Protein AF-A0A7S2P7F5-F1 (afdb_monomer)

InterPro domains:
  IPR045179 YgfZ/GcvT [PTHR22602] (7-136)

Mean predicted aligned error: 14.52 Å

pLDDT: mean 73.16, std 15.29, range [33.78, 91.56]

Solvent-accessible surface area (backbone atoms only — not comparable to full-atom values): 9384 Å² total; per-residue (Å²): 140,82,82,82,77,78,76,78,75,79,84,70,85,79,82,52,55,68,30,64,74,39,52,92,77,57,72,83,82,59,74,97,56,93,63,50,67,60,55,51,54,46,74,67,33,89,87,50,67,96,54,63,62,44,81,45,78,45,55,49,82,82,65,67,74,69,80,58,68,68,59,74,55,60,73,53,78,79,61,96,46,76,74,55,51,58,52,53,49,51,60,74,71,45,79,77,78,81,80,82,81,70,84,83,48,58,71,42,75,38,65,48,81,55,97,86,52,74,44,81,75,48,43,25,70,38,62,46,70,63,88,84,74,90,58,74,39,44,37,30,37,50

Sequence (142 aa):
KGGTGSTEEVYYPKANPLELHLQDLVDTEKGCYQGQEGVASLLKNKRGFPRQLYQVVFYDAENEFDDDFGGAFSLINTVNDEALRSFQQMQKEADPLANDTRQPRAGDKLYALGSSEKIQVGTITSVAEPNGTGERTTVALA

Structure (mmCIF, N/CA/C/O backbone):
data_AF-A0A7S2P7F5-F1
#
_entry.id   AF-A0A7S2P7F5-F1
#
loop_
_atom_site.group_PDB
_atom_site.id
_atom_site.type_symbol
_atom_site.label_atom_id
_atom_site.label_alt_id
_atom_site.label_comp_id
_atom_site.label_asym_id
_atom_site.label_entity_id
_atom_site.label_seq_id
_atom_site.pdbx_PDB_ins_code
_atom_site.Cartn_x
_atom_site.Cartn_y
_atom_site.Cartn_z
_atom_site.occupancy
_atom_site.B_iso_or_equiv
_atom_site.auth_seq_id
_atom_site.auth_comp_id
_atom_site.auth_asym_id
_atom_site.auth_atom_id
_atom_site.pdbx_PDB_model_num
ATOM 1 N N . LYS A 1 1 ? 36.453 13.646 20.596 1.00 36.38 1 LYS A N 1
ATOM 2 C CA . LYS A 1 1 ? 35.663 14.281 19.513 1.00 36.38 1 LYS A CA 1
ATOM 3 C C . LYS A 1 1 ? 34.787 13.198 18.892 1.00 36.38 1 LYS A C 1
ATOM 5 O O . LYS A 1 1 ? 35.231 12.538 17.968 1.00 36.38 1 LYS A O 1
ATOM 10 N N . GLY A 1 2 ? 33.629 12.921 19.494 1.00 33.78 2 GLY A N 1
ATOM 11 C CA . GLY A 1 2 ? 32.658 11.958 18.968 1.00 33.78 2 GLY A CA 1
ATOM 12 C C . GLY A 1 2 ? 31.582 12.731 18.223 1.00 33.78 2 GLY A C 1
ATOM 13 O O . GLY A 1 2 ? 30.924 13.570 18.830 1.00 33.78 2 GLY A O 1
ATOM 14 N N . GLY A 1 3 ? 31.479 12.521 16.912 1.00 33.78 3 GLY A N 1
ATOM 15 C CA . GLY A 1 3 ? 30.407 13.082 16.100 1.00 33.78 3 GLY A CA 1
ATOM 16 C C . GLY A 1 3 ? 29.134 12.285 16.343 1.00 33.78 3 GLY A C 1
ATOM 17 O O . GLY A 1 3 ? 29.085 11.093 16.056 1.00 33.78 3 GLY A O 1
ATOM 18 N N . THR A 1 4 ? 28.119 12.934 16.899 1.00 42.72 4 THR A N 1
ATOM 19 C CA . THR A 1 4 ? 26.753 12.421 16.953 1.00 42.72 4 THR A CA 1
ATOM 20 C C . THR A 1 4 ? 26.165 12.517 15.550 1.00 42.72 4 THR A C 1
ATOM 22 O O . THR A 1 4 ? 25.717 13.585 15.138 1.00 42.72 4 THR A O 1
ATOM 25 N N . GLY A 1 5 ? 26.216 11.421 14.793 1.00 41.31 5 GLY A N 1
ATOM 26 C CA . GLY A 1 5 ? 25.401 11.273 13.593 1.00 41.31 5 GLY A CA 1
ATOM 27 C C . GLY A 1 5 ? 23.940 11.185 1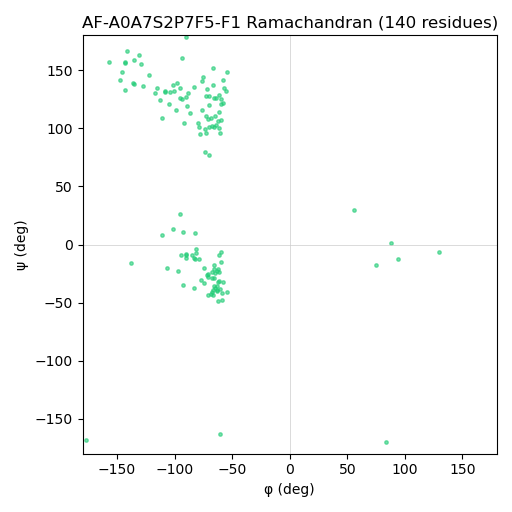4.016 1.00 41.31 5 GLY A C 1
ATOM 28 O O . GLY A 1 5 ? 23.510 10.149 14.517 1.00 41.31 5 GLY A O 1
ATOM 29 N N . SER A 1 6 ? 23.194 12.278 13.876 1.00 47.59 6 SER A N 1
ATOM 30 C CA . SER A 1 6 ? 21.739 12.266 13.989 1.00 47.59 6 SER A CA 1
ATOM 31 C C . SER A 1 6 ? 21.190 11.450 12.823 1.00 47.59 6 SER A C 1
ATOM 33 O O . SER A 1 6 ? 21.149 11.926 11.689 1.00 47.59 6 SER A O 1
ATOM 35 N N . THR A 1 7 ? 20.819 10.201 13.081 1.00 55.81 7 THR A N 1
ATOM 36 C CA . THR A 1 7 ? 19.930 9.454 12.194 1.00 55.81 7 THR A CA 1
ATOM 37 C C . THR A 1 7 ? 18.602 10.197 12.227 1.00 55.81 7 THR A C 1
ATOM 39 O O . THR A 1 7 ? 17.892 10.155 13.227 1.00 55.81 7 THR A O 1
ATOM 42 N N . GLU A 1 8 ? 18.302 10.968 11.181 1.00 52.12 8 GLU A N 1
ATOM 43 C CA . GLU A 1 8 ? 16.947 11.474 10.987 1.00 52.12 8 GLU A CA 1
ATOM 44 C C . GLU A 1 8 ? 16.044 10.251 10.815 1.00 52.12 8 GLU A C 1
ATOM 46 O O . GLU A 1 8 ? 16.035 9.610 9.762 1.00 52.12 8 GLU A O 1
ATOM 51 N N . GLU A 1 9 ? 15.339 9.859 11.879 1.00 55.47 9 GLU A N 1
ATOM 52 C CA . GLU A 1 9 ? 14.278 8.869 11.766 1.00 55.47 9 GLU A CA 1
ATOM 53 C C . GLU A 1 9 ? 13.215 9.452 10.838 1.00 55.47 9 GLU A C 1
ATOM 55 O O . GLU A 1 9 ? 12.475 10.371 11.195 1.00 55.47 9 GLU A O 1
ATOM 60 N N . VAL A 1 10 ? 13.165 8.932 9.613 1.00 55.62 10 VAL A N 1
ATOM 61 C CA . VAL A 1 10 ? 12.120 9.264 8.651 1.00 55.62 10 VAL A CA 1
ATOM 62 C C . VAL A 1 10 ? 10.785 8.868 9.283 1.00 55.62 10 VAL A C 1
ATOM 64 O O . VAL A 1 10 ? 10.478 7.687 9.437 1.00 55.62 10 VAL A O 1
ATOM 67 N N . TYR A 1 11 ? 10.005 9.864 9.703 1.00 46.81 11 TYR A N 1
ATOM 68 C CA . TYR A 1 11 ? 8.699 9.649 10.311 1.00 46.81 11 TYR A CA 1
ATOM 69 C C . TYR A 1 11 ? 7.730 9.109 9.258 1.00 46.81 11 TYR A C 1
ATOM 71 O O . TYR A 1 11 ? 7.285 9.835 8.367 1.00 46.81 11 TYR A O 1
ATOM 79 N N . TYR A 1 12 ? 7.379 7.831 9.376 1.00 55.72 12 TYR A N 1
ATOM 80 C CA . TYR A 1 12 ? 6.294 7.240 8.605 1.00 55.72 12 TYR A CA 1
ATOM 81 C C . TYR A 1 12 ? 4.998 7.304 9.426 1.00 55.72 12 TYR A C 1
ATOM 83 O O . TYR A 1 12 ? 4.967 6.802 10.556 1.00 55.72 12 TYR A O 1
ATOM 91 N N . PRO A 1 13 ? 3.908 7.894 8.900 1.00 63.34 13 PRO A N 1
ATOM 92 C CA . PRO A 1 13 ? 2.624 7.894 9.588 1.00 63.34 13 PRO A CA 1
ATOM 93 C C . PRO A 1 13 ? 2.137 6.452 9.769 1.00 63.34 13 PRO A C 1
ATOM 95 O O . PRO A 1 13 ? 1.845 5.758 8.789 1.00 63.34 13 PRO A O 1
ATOM 98 N N . LYS A 1 14 ? 2.061 6.011 11.032 1.00 77.38 14 LYS A N 1
ATOM 99 C CA . LYS A 1 14 ? 1.682 4.643 11.419 1.00 77.38 14 LYS A CA 1
ATOM 100 C C . LYS A 1 14 ? 0.327 4.275 10.812 1.00 77.38 14 LYS A C 1
ATOM 102 O O . LYS A 1 14 ? -0.611 5.067 10.881 1.00 77.38 14 LYS A O 1
ATOM 107 N N . ALA A 1 15 ? 0.250 3.097 10.199 1.00 81.44 15 ALA A N 1
ATOM 108 C CA . ALA A 1 15 ? -0.989 2.581 9.634 1.00 81.44 15 ALA A CA 1
ATOM 109 C C . ALA A 1 15 ? -1.928 2.085 10.743 1.00 81.44 15 ALA A C 1
ATOM 111 O O . ALA A 1 15 ? -1.477 1.532 11.751 1.00 81.44 15 ALA A O 1
ATOM 112 N N . ASN A 1 16 ? -3.229 2.286 10.560 1.00 86.44 16 ASN A N 1
ATOM 113 C CA . ASN A 1 16 ? -4.265 1.746 11.431 1.00 86.44 16 ASN A CA 1
ATOM 114 C C . ASN A 1 16 ? -4.785 0.388 10.899 1.00 86.44 16 ASN A C 1
ATOM 116 O O . ASN A 1 16 ? -4.629 0.095 9.715 1.00 86.44 16 ASN A O 1
ATOM 120 N N . PRO A 1 17 ? -5.438 -0.441 11.734 1.00 89.56 17 PRO A N 1
ATOM 121 C CA . PRO A 1 17 ? -5.933 -1.752 11.302 1.00 89.56 17 PRO A CA 1
ATOM 122 C C . PRO A 1 17 ? -6.912 -1.701 10.117 1.00 89.56 17 PRO A C 1
ATOM 124 O O . PRO A 1 17 ? -6.922 -2.605 9.289 1.00 89.56 17 PRO A O 1
ATOM 127 N N . LEU A 1 18 ? -7.713 -0.639 10.006 1.00 89.81 18 LEU A N 1
ATOM 128 C CA . LEU A 1 18 ? -8.706 -0.471 8.941 1.00 89.81 18 LEU A CA 1
ATOM 129 C C . LEU A 1 18 ? -8.053 -0.105 7.597 1.00 89.81 18 LEU A C 1
ATOM 131 O O . LEU A 1 18 ? -8.510 -0.557 6.554 1.00 89.81 18 LEU A O 1
ATOM 135 N N . GLU A 1 19 ? -6.945 0.642 7.618 1.00 87.81 19 GLU A N 1
ATOM 136 C CA . GLU A 1 19 ? -6.102 0.914 6.443 1.00 87.81 19 GLU A CA 1
ATOM 137 C C . GLU A 1 19 ? -5.444 -0.371 5.916 1.00 87.81 19 GLU A C 1
ATOM 139 O O . GLU A 1 19 ? -5.117 -0.441 4.739 1.00 87.81 19 GLU A O 1
ATOM 144 N N . LEU A 1 20 ? -5.274 -1.392 6.763 1.00 88.44 20 LEU A N 1
ATOM 145 C CA . LEU A 1 20 ? -4.596 -2.654 6.446 1.00 88.44 20 LEU A CA 1
ATOM 146 C C . LEU A 1 20 ? -5.558 -3.821 6.150 1.00 88.44 20 LEU A C 1
ATOM 148 O O . LEU A 1 20 ? -5.124 -4.969 6.140 1.00 88.44 20 LEU A O 1
ATOM 152 N N . HIS A 1 21 ? -6.854 -3.552 5.940 1.00 89.00 21 HIS A N 1
ATOM 153 C CA . HIS A 1 21 ? -7.913 -4.572 5.784 1.00 89.00 21 HIS A CA 1
ATOM 154 C C . HIS A 1 21 ? -8.014 -5.568 6.950 1.00 89.00 21 HIS A C 1
ATOM 156 O O . HIS A 1 21 ? -8.444 -6.702 6.777 1.00 89.00 21 HIS A O 1
ATOM 162 N N . LEU A 1 22 ? -7.662 -5.150 8.166 1.00 90.06 22 LEU A N 1
ATOM 163 C CA . LEU A 1 22 ? -7.772 -5.980 9.371 1.00 90.06 22 LEU A CA 1
ATOM 164 C C . LEU A 1 22 ? -9.084 -5.727 10.129 1.00 90.06 22 LEU A C 1
ATOM 166 O O . LEU A 1 22 ? -9.131 -5.900 11.345 1.00 90.06 22 LEU A O 1
ATOM 170 N N . GLN A 1 23 ? -10.141 -5.283 9.438 1.00 89.38 23 GLN A N 1
ATOM 171 C CA . GLN A 1 23 ? -11.416 -4.925 10.069 1.00 89.38 23 GLN A CA 1
ATOM 172 C C . GLN A 1 23 ? -12.022 -6.106 10.837 1.00 89.38 23 GLN A C 1
ATOM 174 O O . GLN A 1 23 ? -12.474 -5.922 11.962 1.00 89.38 23 GLN A O 1
ATOM 179 N N . ASP A 1 24 ? -11.960 -7.312 10.273 1.00 90.56 24 ASP A N 1
ATOM 180 C CA . ASP A 1 24 ? -12.541 -8.521 10.874 1.00 90.56 24 ASP A CA 1
ATOM 181 C C . ASP A 1 24 ? -11.858 -8.935 12.187 1.00 90.56 24 ASP A C 1
ATOM 183 O O . ASP A 1 24 ? -12.412 -9.701 12.972 1.00 90.56 24 ASP A O 1
ATOM 187 N N . LEU A 1 25 ? -10.651 -8.422 12.446 1.00 91.38 25 LEU A N 1
ATOM 188 C CA . LEU A 1 25 ? -9.914 -8.657 13.690 1.00 91.38 25 LEU A CA 1
ATOM 189 C C . LEU A 1 25 ? -10.218 -7.602 14.763 1.00 91.38 25 LEU A C 1
ATOM 191 O O . LEU A 1 25 ? -9.778 -7.738 15.908 1.00 91.38 25 LEU A O 1
ATOM 195 N N . VAL A 1 26 ? -10.934 -6.535 14.402 1.00 90.12 26 VAL A N 1
ATOM 196 C CA . VAL A 1 26 ? -11.315 -5.463 15.317 1.00 90.12 26 VAL A CA 1
ATOM 197 C C . VAL A 1 26 ? -12.682 -5.776 15.906 1.00 90.12 26 VAL A C 1
ATOM 199 O O . VAL A 1 26 ? -13.718 -5.576 15.279 1.00 90.12 26 VAL A O 1
ATOM 202 N N . ASP A 1 27 ? -12.680 -6.207 17.159 1.00 89.44 27 ASP A N 1
ATOM 203 C CA . ASP A 1 27 ? -13.907 -6.400 17.918 1.00 89.44 27 ASP A CA 1
ATOM 204 C C . ASP A 1 27 ? -14.422 -5.053 18.449 1.00 89.44 27 ASP A C 1
ATOM 206 O O . ASP A 1 27 ? -13.873 -4.483 19.397 1.00 89.44 27 ASP A O 1
ATOM 210 N N . THR A 1 28 ? -15.469 -4.527 17.813 1.00 85.94 28 THR A N 1
ATOM 211 C CA . THR A 1 28 ? -16.106 -3.264 18.210 1.00 85.94 28 THR A CA 1
ATOM 212 C C . THR A 1 28 ? -17.105 -3.415 19.356 1.00 85.94 28 THR A C 1
ATOM 214 O O . THR A 1 28 ? -17.545 -2.401 19.901 1.00 85.94 28 THR A O 1
ATOM 217 N N . GLU A 1 29 ? -17.489 -4.645 19.700 1.00 87.81 29 GLU A N 1
ATOM 218 C CA . GLU A 1 29 ? -18.483 -4.948 20.738 1.00 87.81 29 GLU A CA 1
ATOM 219 C C . GLU A 1 29 ? -17.835 -5.277 22.082 1.00 87.81 29 GLU A C 1
ATOM 221 O O . GLU A 1 29 ? -18.446 -5.102 23.142 1.00 87.81 29 GLU A O 1
ATOM 226 N N . LYS A 1 30 ? -16.574 -5.711 22.055 1.00 86.25 30 LYS A N 1
ATOM 227 C CA . LYS A 1 30 ? -15.756 -5.851 23.253 1.00 86.25 30 LYS A CA 1
ATOM 228 C C . LYS A 1 30 ? -15.713 -4.538 24.034 1.00 86.25 30 LYS A C 1
ATOM 230 O O . LYS A 1 30 ? -15.746 -3.440 23.478 1.00 86.25 30 LYS A O 1
ATOM 235 N N . GLY A 1 31 ? -15.608 -4.671 25.358 1.00 84.12 31 GLY A N 1
ATOM 236 C CA . GLY A 1 31 ? -15.386 -3.543 26.264 1.00 84.12 31 GLY A CA 1
ATOM 237 C C . GLY A 1 31 ? -14.071 -2.797 25.984 1.00 84.12 31 GLY A C 1
ATOM 238 O O . GLY A 1 31 ? -13.449 -2.954 24.940 1.00 84.12 31 GLY A O 1
ATOM 239 N N . CYS A 1 32 ? -13.609 -1.991 26.938 1.00 88.38 32 CYS A N 1
ATOM 240 C CA . CYS A 1 32 ? -12.476 -1.089 26.721 1.00 88.38 32 CYS A CA 1
ATOM 241 C C . CYS A 1 32 ? -11.187 -1.820 26.295 1.00 88.38 32 CYS A C 1
ATOM 243 O O . CYS A 1 32 ? -10.657 -2.647 27.042 1.00 88.38 32 CYS A O 1
ATOM 245 N N . TYR A 1 33 ? -10.646 -1.457 25.130 1.00 91.56 33 TYR A N 1
ATOM 246 C CA . TYR A 1 33 ? -9.320 -1.87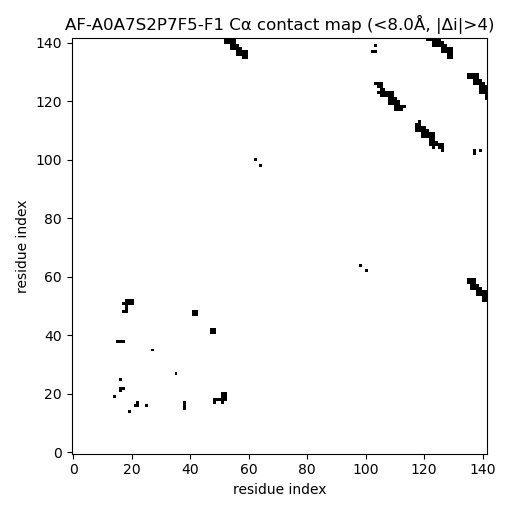8 24.672 1.00 91.56 33 TYR A CA 1
ATOM 247 C C . TYR A 1 33 ? -8.475 -0.685 24.217 1.00 91.56 33 TYR A C 1
ATOM 249 O O . TYR A 1 33 ? -8.977 0.376 23.838 1.00 91.56 33 TYR A O 1
ATOM 257 N N . GLN A 1 34 ? -7.154 -0.850 24.268 1.00 91.19 34 GLN A N 1
ATOM 258 C CA . GLN A 1 34 ? -6.222 0.208 23.896 1.00 91.19 34 GLN A CA 1
ATOM 259 C C . GLN A 1 34 ? -6.367 0.562 22.409 1.00 91.19 34 GLN A C 1
ATOM 261 O O . GLN A 1 34 ? -6.260 -0.301 21.543 1.00 91.19 34 GLN A O 1
ATOM 266 N N . GLY A 1 35 ? -6.589 1.845 22.116 1.00 89.06 35 GLY A N 1
ATOM 267 C CA . GLY A 1 35 ? -6.746 2.345 20.746 1.00 89.06 35 GLY A CA 1
ATOM 268 C C . GLY A 1 35 ? -8.176 2.300 20.191 1.00 89.06 35 GLY A C 1
ATOM 269 O O . GLY A 1 35 ? -8.383 2.743 19.061 1.00 89.06 35 GLY A O 1
ATOM 270 N N . GLN A 1 36 ? -9.165 1.846 20.972 1.00 91.00 36 GLN A N 1
ATOM 271 C CA . GLN A 1 36 ? -10.579 1.806 20.568 1.00 91.00 36 GLN A CA 1
ATOM 272 C C . GLN A 1 36 ? -11.109 3.168 20.103 1.00 91.00 36 GLN A C 1
ATOM 274 O O . GLN A 1 36 ? -11.812 3.250 19.101 1.00 91.00 36 GLN A O 1
ATOM 279 N N . GLU A 1 37 ? -10.735 4.254 20.781 1.00 90.31 37 GLU A N 1
ATOM 280 C CA . GLU A 1 37 ? -11.142 5.614 20.404 1.00 90.31 37 GLU A CA 1
ATOM 281 C C . GLU A 1 37 ? -10.605 6.018 19.025 1.00 90.31 37 GLU A C 1
ATOM 283 O O . GLU A 1 37 ? -11.328 6.607 18.220 1.00 90.31 37 GLU A O 1
ATOM 288 N N . GLY A 1 38 ? -9.359 5.640 18.722 1.00 89.12 38 GLY A N 1
ATOM 289 C CA . GLY A 1 38 ? -8.739 5.874 17.420 1.00 89.12 38 GLY A CA 1
ATOM 290 C C . GLY A 1 38 ? -9.495 5.147 16.311 1.00 89.12 38 GLY A C 1
ATOM 291 O O . GLY A 1 38 ? -9.901 5.763 15.327 1.00 89.12 38 GLY A O 1
ATOM 292 N N . VAL A 1 39 ? -9.781 3.861 16.513 1.00 89.94 39 VAL A N 1
ATOM 293 C CA . VAL A 1 39 ? -10.593 3.059 15.584 1.00 89.94 39 VAL A CA 1
ATOM 294 C C . VAL A 1 39 ? -11.993 3.661 15.409 1.00 89.94 39 VAL A C 1
ATOM 296 O O . VAL A 1 39 ? -12.449 3.857 14.283 1.00 89.94 39 VAL A O 1
ATOM 299 N N . ALA A 1 40 ? -12.667 4.017 16.504 1.00 89.12 40 ALA A N 1
ATOM 300 C CA . ALA A 1 40 ? -14.012 4.582 16.464 1.00 89.12 40 ALA A CA 1
ATOM 301 C C . ALA A 1 40 ? -14.057 5.936 15.738 1.00 89.12 40 ALA A C 1
ATOM 303 O O . ALA A 1 40 ? -15.034 6.229 15.048 1.00 89.12 40 ALA A O 1
ATOM 304 N N . SER A 1 41 ? -13.014 6.762 15.870 1.00 89.38 41 SER A N 1
ATOM 305 C CA . SER A 1 41 ? -12.925 8.042 15.160 1.00 89.38 41 SER A CA 1
ATOM 306 C C . SER A 1 41 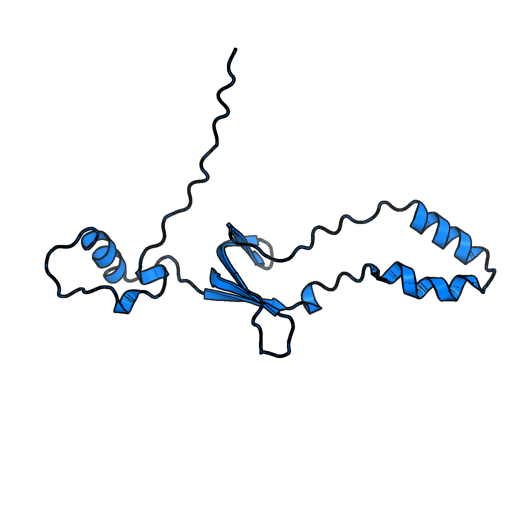? -12.845 7.862 13.641 1.00 89.38 41 SER A C 1
ATOM 308 O O . SER A 1 41 ? -13.498 8.598 12.901 1.00 89.38 41 SER A O 1
ATOM 310 N N . LEU A 1 42 ? -12.131 6.833 13.182 1.00 88.38 42 LEU A N 1
ATOM 311 C CA . LEU A 1 42 ? -12.020 6.482 11.769 1.00 88.38 42 LEU A CA 1
ATOM 312 C C . LEU A 1 42 ? -13.324 5.900 11.222 1.00 88.38 42 LEU A C 1
ATOM 314 O O . LEU A 1 42 ? -13.767 6.317 10.158 1.00 88.38 42 LEU A O 1
ATOM 318 N N . LEU A 1 43 ? -13.982 5.004 11.964 1.00 88.50 43 LEU A N 1
ATOM 319 C CA . LEU A 1 43 ? -15.278 4.436 11.564 1.00 88.50 43 LEU A CA 1
ATOM 320 C C . LEU A 1 43 ? -16.380 5.500 11.457 1.00 88.50 43 LEU A C 1
ATOM 322 O O . LEU A 1 43 ? -17.277 5.394 10.625 1.00 88.50 43 LEU A O 1
ATOM 326 N N . LYS A 1 44 ? -16.312 6.550 12.282 1.00 89.69 44 LYS A N 1
ATOM 327 C CA . LYS A 1 44 ? -17.250 7.684 12.235 1.00 89.69 44 LYS A CA 1
ATOM 328 C C . LYS A 1 44 ? -16.902 8.710 11.152 1.00 89.69 44 LYS A C 1
ATOM 330 O O . LYS A 1 44 ? -17.683 9.639 10.925 1.00 89.69 44 LYS A O 1
ATOM 335 N N . ASN A 1 45 ? -15.752 8.582 10.489 1.00 88.56 45 ASN A N 1
ATOM 336 C CA . ASN A 1 45 ? -15.350 9.506 9.442 1.00 88.56 45 ASN A CA 1
ATOM 337 C C . ASN A 1 45 ? -16.183 9.285 8.172 1.00 88.56 45 ASN A C 1
ATOM 339 O O . ASN A 1 45 ? -15.994 8.318 7.439 1.00 88.56 45 ASN A O 1
ATOM 343 N N . LYS A 1 46 ? -17.056 10.244 7.850 1.00 88.81 46 LYS A N 1
ATOM 344 C CA . LYS A 1 46 ? -17.895 10.203 6.638 1.00 88.81 46 LYS A CA 1
ATOM 345 C C . LYS A 1 46 ? -17.099 10.209 5.330 1.00 88.81 46 LYS A C 1
ATOM 347 O O . LYS A 1 46 ? -17.645 9.839 4.299 1.00 88.81 46 LYS A O 1
ATOM 352 N N . ARG A 1 47 ? -15.841 10.664 5.355 1.00 87.00 47 ARG A N 1
ATOM 353 C CA . ARG A 1 47 ? -14.955 10.666 4.179 1.00 87.00 47 ARG A CA 1
ATOM 354 C C . ARG A 1 47 ? -14.285 9.311 3.927 1.00 87.00 47 ARG A C 1
ATOM 356 O O . ARG A 1 47 ? -13.595 9.182 2.925 1.00 87.00 47 ARG A O 1
ATOM 363 N N . GLY A 1 48 ? -14.487 8.328 4.806 1.00 83.94 48 GLY A N 1
ATOM 364 C CA . GLY A 1 48 ? -13.814 7.035 4.745 1.00 83.94 48 GLY A CA 1
ATOM 365 C C . GLY A 1 48 ? -12.427 7.053 5.387 1.00 83.94 48 GLY A C 1
ATOM 366 O O . GLY A 1 48 ? -12.045 8.000 6.085 1.00 83.94 48 GLY A O 1
ATOM 367 N N . PHE A 1 49 ? -11.677 5.974 5.177 1.00 84.62 49 PHE A N 1
ATOM 368 C CA . PHE A 1 49 ? -10.318 5.848 5.695 1.00 84.62 49 PHE A CA 1
ATOM 369 C C . PHE A 1 49 ? -9.345 6.680 4.850 1.00 84.62 49 PHE A C 1
ATOM 371 O O . PHE A 1 49 ? -9.493 6.742 3.632 1.00 84.62 49 PHE A O 1
ATOM 378 N N . PRO A 1 50 ? -8.359 7.346 5.476 1.00 80.38 50 PRO A N 1
ATOM 379 C CA . PRO A 1 50 ? -7.457 8.245 4.760 1.00 80.38 50 PRO A CA 1
ATOM 380 C C . PRO A 1 50 ? -6.523 7.515 3.785 1.00 80.38 50 PRO A C 1
ATOM 382 O O . PRO A 1 50 ? -6.041 8.134 2.840 1.00 80.38 50 PRO A O 1
ATOM 385 N N . ARG A 1 51 ? -6.263 6.223 4.012 1.00 82.88 51 ARG A N 1
ATOM 386 C CA . ARG A 1 51 ? -5.487 5.338 3.138 1.00 82.88 51 ARG A CA 1
ATOM 387 C C . ARG A 1 51 ? -6.137 3.957 3.111 1.00 82.88 51 ARG A C 1
ATOM 389 O O . ARG A 1 51 ? -6.991 3.643 3.940 1.00 82.88 51 ARG A O 1
ATOM 396 N N . GLN A 1 52 ? -5.716 3.134 2.169 1.00 85.56 52 GLN A N 1
ATOM 397 C CA . GLN A 1 52 ? -6.105 1.736 2.085 1.00 85.56 52 GLN A CA 1
ATOM 398 C C . GLN A 1 52 ? -4.933 0.968 1.495 1.00 85.56 52 GLN A C 1
ATOM 400 O O . GLN A 1 52 ? -4.275 1.497 0.607 1.00 85.56 52 GLN A O 1
ATOM 405 N N . LEU A 1 53 ? -4.684 -0.240 1.987 1.00 88.50 53 LEU A N 1
ATOM 406 C CA . LEU A 1 53 ? -3.695 -1.138 1.418 1.00 88.50 53 LEU A CA 1
ATOM 407 C C . LEU A 1 53 ? -4.204 -1.650 0.061 1.00 88.50 53 LEU A C 1
ATOM 409 O O . LEU A 1 53 ? -5.324 -2.160 -0.034 1.00 88.50 53 LEU A O 1
ATOM 413 N N . TYR A 1 54 ? -3.406 -1.525 -0.988 1.00 86.81 54 TYR A N 1
ATOM 414 C CA . TYR A 1 54 ? -3.713 -1.998 -2.335 1.00 86.81 54 TYR A CA 1
ATOM 415 C C . TYR A 1 54 ? -2.550 -2.799 -2.912 1.00 86.81 54 TYR A C 1
ATOM 417 O O . TYR A 1 54 ? -1.422 -2.766 -2.423 1.00 86.81 54 TYR A O 1
ATOM 425 N N . GLN A 1 55 ? -2.853 -3.554 -3.963 1.00 89.00 55 GLN A N 1
ATOM 426 C CA . GLN A 1 55 ? -1.868 -4.313 -4.712 1.00 89.00 55 GLN A CA 1
ATOM 427 C C . GLN A 1 55 ? -1.408 -3.507 -5.927 1.00 89.00 55 GLN A C 1
ATOM 429 O O . GLN A 1 55 ? -2.229 -2.962 -6.665 1.00 89.00 55 GLN A O 1
ATOM 434 N N . VAL A 1 56 ? -0.100 -3.481 -6.153 1.00 85.00 56 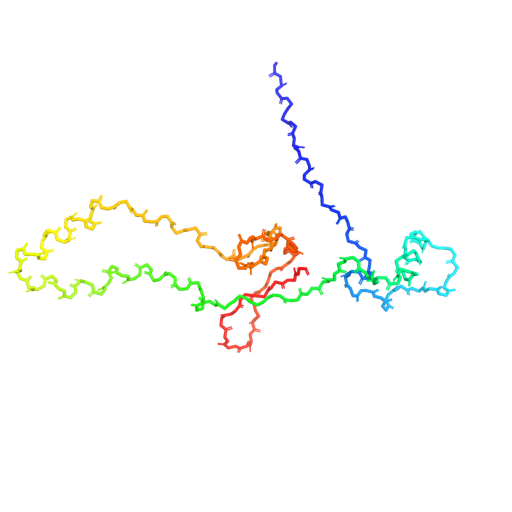VAL A N 1
ATOM 435 C CA . VAL A 1 56 ? 0.531 -2.952 -7.364 1.00 85.00 56 VAL A CA 1
ATOM 436 C C . VAL A 1 56 ? 1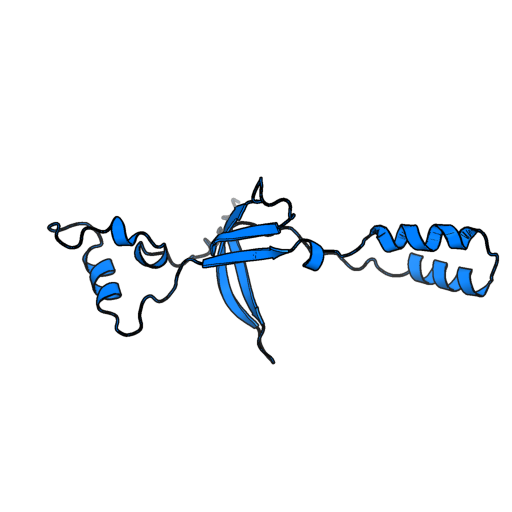.214 -4.103 -8.085 1.00 85.00 56 VAL A C 1
ATOM 438 O O . VAL A 1 56 ? 1.890 -4.915 -7.453 1.00 85.00 56 VAL A O 1
ATOM 441 N N . VAL A 1 57 ? 1.025 -4.180 -9.398 1.00 85.50 57 VAL A N 1
ATOM 442 C CA . VAL A 1 57 ? 1.673 -5.168 -10.264 1.00 85.50 57 VAL A CA 1
ATOM 443 C C . VAL A 1 57 ? 2.626 -4.422 -11.181 1.00 85.50 57 VAL A C 1
ATOM 445 O O . VAL A 1 57 ? 2.212 -3.495 -11.870 1.00 85.50 57 VAL A O 1
ATOM 448 N N . PHE A 1 58 ? 3.890 -4.823 -11.157 1.00 82.44 58 PHE A N 1
ATOM 449 C CA . PHE A 1 58 ? 4.925 -4.348 -12.063 1.00 82.44 58 PHE A CA 1
ATOM 450 C C . PHE A 1 58 ? 5.193 -5.447 -13.084 1.00 82.44 58 PHE A C 1
ATOM 452 O O . PHE A 1 58 ? 5.548 -6.567 -12.702 1.00 82.44 58 PHE A O 1
ATOM 459 N N . TYR A 1 59 ? 5.003 -5.138 -14.362 1.00 79.94 59 TYR A N 1
ATOM 460 C CA . TYR A 1 59 ? 5.266 -6.079 -15.443 1.00 79.94 59 TYR A CA 1
ATOM 461 C C . TYR A 1 59 ? 6.720 -5.956 -15.882 1.00 79.94 59 TYR A C 1
ATOM 463 O O . TYR A 1 59 ? 7.191 -4.858 -16.167 1.00 79.94 59 TYR A O 1
ATOM 471 N N . ASP A 1 60 ? 7.429 -7.077 -15.981 1.00 72.75 60 ASP A N 1
ATOM 472 C CA . ASP A 1 60 ? 8.842 -7.057 -16.374 1.00 72.75 60 ASP A CA 1
ATOM 473 C C . ASP A 1 60 ? 9.048 -6.471 -17.781 1.00 72.75 60 ASP A C 1
ATOM 475 O O . ASP A 1 60 ? 10.033 -5.780 -18.010 1.00 72.75 60 ASP A O 1
ATOM 479 N N . ALA A 1 61 ? 8.080 -6.651 -18.688 1.00 70.62 61 ALA A N 1
ATOM 480 C CA . ALA A 1 61 ? 8.092 -6.055 -20.027 1.00 70.62 61 ALA A CA 1
ATOM 481 C C . ALA A 1 61 ? 8.084 -4.511 -20.014 1.00 70.62 61 ALA A C 1
ATOM 483 O O . ALA A 1 61 ? 8.528 -3.880 -20.967 1.00 70.62 61 ALA A O 1
ATOM 484 N N . GLU A 1 62 ? 7.599 -3.879 -18.939 1.00 69.31 62 GLU A N 1
ATOM 485 C CA . GLU A 1 62 ? 7.670 -2.419 -18.767 1.00 69.31 62 GLU A CA 1
ATOM 486 C C . GLU A 1 62 ? 9.063 -1.958 -18.294 1.00 69.31 62 GLU A C 1
ATOM 488 O O . GLU A 1 62 ? 9.364 -0.765 -18.337 1.00 69.31 62 GLU A O 1
ATOM 493 N N . ASN A 1 63 ? 9.914 -2.899 -17.870 1.00 64.50 63 ASN A N 1
ATOM 494 C CA . ASN A 1 63 ? 11.283 -2.690 -17.398 1.00 64.50 63 ASN A CA 1
ATOM 495 C C . ASN A 1 63 ? 12.352 -3.250 -18.357 1.00 64.50 63 ASN A C 1
ATOM 497 O O . ASN A 1 63 ? 13.531 -3.246 -18.002 1.00 64.50 63 ASN A O 1
ATOM 501 N N . GLU A 1 64 ? 11.983 -3.710 -19.558 1.00 60.62 64 GLU A N 1
ATOM 502 C CA . GLU A 1 64 ? 12.939 -4.103 -20.604 1.00 60.62 64 GLU A CA 1
ATOM 503 C C . GLU A 1 64 ? 13.651 -2.859 -21.167 1.00 60.62 64 GLU A C 1
ATOM 505 O O . GLU A 1 64 ? 13.363 -2.357 -22.252 1.00 60.62 64 GLU A O 1
ATOM 510 N N . PHE A 1 65 ? 14.617 -2.339 -20.412 1.00 58.62 65 PHE A N 1
ATOM 511 C CA . PHE A 1 65 ? 15.763 -1.671 -21.011 1.00 58.62 65 PHE A CA 1
ATOM 512 C C . PHE A 1 6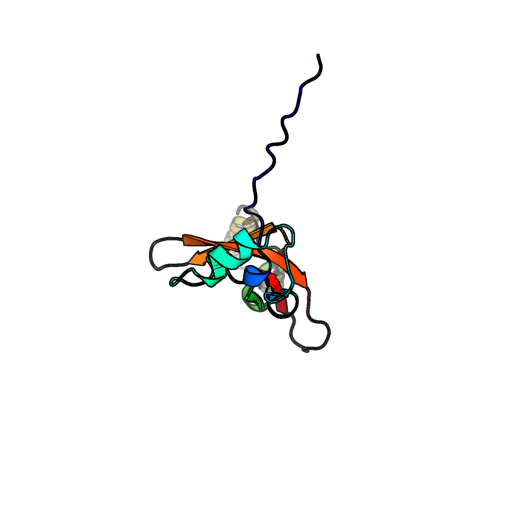5 ? 16.696 -2.774 -21.506 1.00 58.62 65 PHE A C 1
ATOM 514 O O . PHE A 1 65 ? 17.472 -3.335 -20.735 1.00 58.62 65 PHE A O 1
ATOM 521 N N . ASP A 1 66 ? 16.576 -3.122 -22.788 1.00 52.66 66 ASP A N 1
ATOM 522 C CA . ASP A 1 66 ? 17.524 -4.009 -23.458 1.00 52.66 66 ASP A CA 1
ATOM 523 C C . ASP A 1 66 ? 18.924 -3.369 -23.421 1.00 52.66 66 ASP A C 1
ATOM 525 O O . ASP A 1 66 ? 19.302 -2.582 -24.293 1.00 52.66 66 ASP A O 1
ATOM 529 N N . ASP A 1 67 ? 19.738 -3.763 -22.440 1.00 50.00 67 ASP A N 1
ATOM 530 C CA . ASP A 1 67 ? 21.198 -3.597 -22.488 1.00 50.00 67 ASP A CA 1
ATOM 531 C C . ASP A 1 67 ? 21.805 -4.379 -23.683 1.00 50.00 67 ASP A C 1
ATOM 533 O O . ASP A 1 67 ? 22.974 -4.207 -24.037 1.00 50.00 67 ASP A O 1
ATOM 537 N N . ASP A 1 68 ? 21.004 -5.212 -24.362 1.00 47.75 68 ASP A N 1
ATOM 538 C CA . ASP A 1 68 ? 21.404 -6.060 -25.488 1.00 47.75 68 ASP A CA 1
ATOM 539 C C . ASP A 1 68 ? 21.438 -5.338 -26.852 1.00 47.75 68 ASP A C 1
ATOM 541 O O . ASP A 1 68 ? 21.699 -5.941 -27.900 1.00 47.75 68 ASP A O 1
ATOM 545 N N . PHE A 1 69 ? 21.310 -4.004 -26.867 1.00 52.06 69 PHE A N 1
ATOM 546 C CA . PHE A 1 69 ? 21.668 -3.198 -28.046 1.00 52.06 69 PHE A CA 1
ATOM 547 C C . PHE A 1 69 ? 23.148 -3.357 -28.455 1.00 52.06 69 PHE A C 1
ATOM 549 O O . PHE A 1 69 ? 23.525 -3.005 -29.577 1.00 52.06 69 PHE A O 1
ATOM 556 N N . GLY A 1 70 ? 23.994 -3.914 -27.579 1.00 50.94 70 GLY A N 1
ATOM 557 C CA . GLY A 1 70 ? 25.366 -4.311 -27.909 1.00 50.94 70 GLY A CA 1
ATOM 558 C C . GLY A 1 70 ? 25.466 -5.550 -28.816 1.00 50.94 70 GLY A C 1
ATOM 559 O O . GLY A 1 70 ? 26.441 -5.681 -29.561 1.00 50.94 70 GLY A O 1
ATOM 560 N N . GLY A 1 71 ? 24.468 -6.442 -28.803 1.00 48.59 71 GLY A N 1
ATOM 561 C CA . GLY A 1 71 ? 24.468 -7.693 -29.570 1.00 48.59 71 GLY A CA 1
ATOM 562 C C . GLY A 1 71 ? 24.019 -7.532 -31.026 1.00 48.59 71 GLY A C 1
ATOM 563 O O . GLY A 1 71 ? 24.609 -8.131 -31.931 1.00 48.59 71 GLY A O 1
ATOM 564 N N . ALA A 1 72 ? 23.029 -6.670 -31.280 1.00 49.62 72 ALA A N 1
ATOM 565 C CA . ALA A 1 72 ? 22.427 -6.492 -32.608 1.00 49.62 72 ALA A CA 1
ATOM 566 C C . ALA A 1 72 ? 23.390 -5.896 -33.660 1.00 49.62 72 ALA A C 1
ATOM 568 O O . ALA A 1 72 ? 23.293 -6.217 -34.845 1.00 49.62 72 ALA A O 1
ATOM 569 N N . PHE A 1 73 ? 24.369 -5.084 -33.245 1.00 51.28 73 PHE A N 1
ATOM 570 C CA . PHE A 1 73 ? 25.363 -4.485 -34.150 1.00 51.28 73 PHE A CA 1
ATOM 571 C C . PHE A 1 73 ? 26.624 -5.337 -34.348 1.00 51.28 73 PHE A C 1
ATOM 573 O O . PHE A 1 73 ? 27.419 -5.052 -35.246 1.00 51.28 73 PHE A O 1
ATOM 580 N N . SER A 1 74 ? 26.798 -6.428 -33.594 1.00 52.47 74 SER A N 1
ATOM 581 C CA . SER A 1 74 ? 27.957 -7.317 -33.765 1.00 52.47 74 SER A CA 1
ATOM 582 C C . SER A 1 74 ? 27.948 -8.044 -35.123 1.00 52.47 74 SER A C 1
ATOM 584 O O . SER A 1 74 ? 29.001 -8.413 -35.643 1.00 52.47 74 SER A O 1
ATOM 586 N N . LEU A 1 75 ? 26.776 -8.159 -35.766 1.00 51.66 75 LEU A N 1
ATOM 587 C CA . LEU A 1 75 ? 26.623 -8.691 -37.128 1.00 51.66 75 LEU A CA 1
ATOM 588 C C . LEU A 1 75 ? 27.085 -7.711 -38.228 1.00 51.66 75 LEU A C 1
ATOM 590 O O . LEU A 1 75 ? 27.415 -8.143 -39.334 1.00 51.66 75 LEU A O 1
ATOM 594 N N . ILE A 1 76 ? 27.175 -6.408 -37.930 1.00 52.16 76 ILE 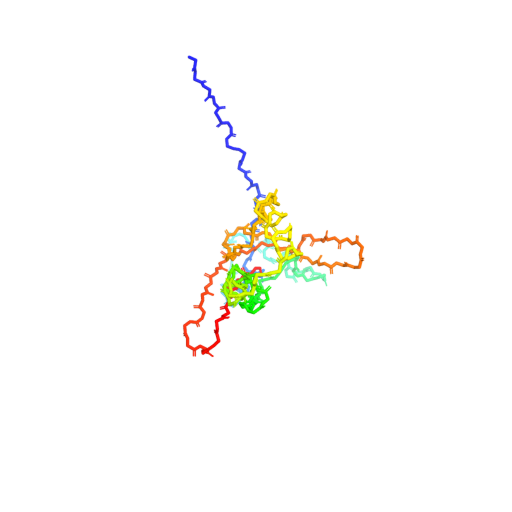A N 1
ATOM 595 C CA . ILE A 1 76 ? 27.606 -5.359 -38.876 1.00 52.16 76 ILE A CA 1
ATOM 596 C C . ILE A 1 76 ? 29.142 -5.249 -38.952 1.00 52.16 76 ILE A C 1
ATOM 598 O O . ILE A 1 76 ? 29.679 -4.688 -39.905 1.00 52.16 76 ILE A O 1
ATOM 602 N N . ASN A 1 77 ? 29.876 -5.899 -38.039 1.00 50.38 77 ASN A N 1
ATOM 603 C CA . ASN A 1 77 ? 31.346 -5.980 -38.053 1.00 50.38 77 ASN A CA 1
ATOM 604 C C . ASN A 1 77 ? 31.943 -6.629 -39.321 1.00 50.38 77 ASN A C 1
ATOM 606 O O . ASN A 1 77 ? 33.160 -6.650 -39.491 1.00 50.38 77 ASN A O 1
ATOM 610 N N . THR A 1 78 ? 31.107 -7.173 -40.208 1.00 54.72 78 TH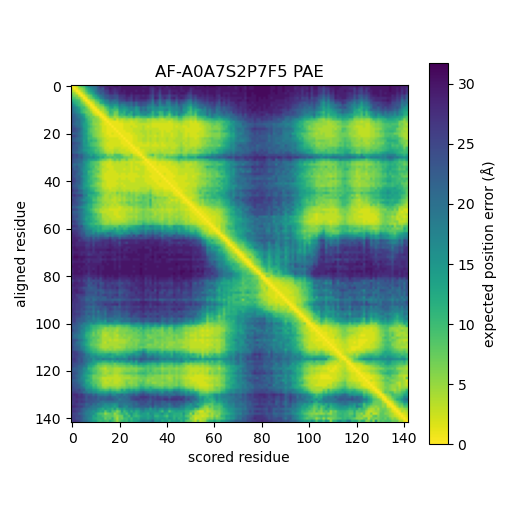R A N 1
ATOM 611 C CA . THR A 1 78 ? 31.521 -7.797 -41.470 1.00 54.72 78 THR A CA 1
ATOM 612 C C . THR A 1 78 ? 31.480 -6.850 -42.676 1.00 54.72 78 THR A C 1
ATOM 614 O O . THR A 1 78 ? 32.004 -7.208 -43.732 1.00 54.72 78 THR A O 1
ATOM 617 N N . VAL A 1 79 ? 30.925 -5.637 -42.543 1.00 60.84 79 VAL A N 1
ATOM 618 C CA . VAL A 1 79 ? 30.814 -4.668 -43.646 1.00 60.84 79 VAL A CA 1
ATOM 619 C C . VAL A 1 79 ? 31.741 -3.477 -43.382 1.00 60.84 79 VAL A C 1
ATOM 621 O O . VAL A 1 79 ? 31.507 -2.664 -42.494 1.00 60.84 79 VAL A O 1
ATOM 624 N N . ASN A 1 80 ? 32.828 -3.380 -44.155 1.00 61.75 80 ASN A N 1
ATOM 625 C CA . ASN A 1 80 ? 33.771 -2.256 -44.121 1.00 61.75 80 ASN A CA 1
ATOM 626 C C . ASN A 1 80 ? 33.146 -1.016 -44.790 1.00 61.75 80 ASN A C 1
ATOM 628 O O . ASN A 1 80 ? 33.443 -0.723 -45.947 1.00 61.75 80 ASN A O 1
ATOM 632 N N . ASP A 1 81 ? 32.290 -0.297 -44.067 1.00 71.88 81 ASP A N 1
ATOM 633 C CA . ASP A 1 81 ? 31.822 1.035 -44.462 1.00 71.88 81 ASP A CA 1
ATOM 634 C C . ASP A 1 81 ? 32.442 2.100 -43.542 1.00 71.88 81 ASP A C 1
ATOM 636 O O . ASP A 1 81 ? 32.457 1.972 -42.314 1.00 71.88 81 ASP A O 1
ATOM 640 N N . GLU A 1 82 ? 32.990 3.153 -44.136 1.00 69.88 82 GLU A N 1
ATOM 641 C CA . GLU A 1 82 ? 33.658 4.253 -43.436 1.00 69.88 82 GLU A CA 1
ATOM 642 C C . GLU A 1 82 ? 32.656 5.071 -42.599 1.00 69.88 82 GLU A C 1
ATOM 644 O O . GLU A 1 82 ? 32.996 5.558 -41.518 1.00 69.88 82 GLU A O 1
ATOM 649 N N . ALA A 1 83 ? 31.388 5.117 -43.029 1.00 65.31 83 ALA A N 1
ATOM 650 C CA . ALA A 1 83 ? 30.290 5.742 -42.290 1.00 65.31 83 ALA A CA 1
ATOM 651 C C . ALA A 1 83 ? 29.872 4.954 -41.031 1.00 65.31 83 ALA A C 1
ATOM 653 O O . ALA A 1 83 ? 29.358 5.537 -40.077 1.00 65.31 83 ALA A O 1
ATOM 654 N N . LEU A 1 84 ? 30.116 3.640 -40.990 1.00 65.62 84 LEU A N 1
ATOM 655 C CA . LEU A 1 84 ? 29.825 2.810 -39.815 1.00 65.62 84 LEU A CA 1
ATOM 656 C C . LEU A 1 84 ? 30.879 2.995 -38.716 1.00 65.62 84 LEU A C 1
ATOM 658 O O . LEU A 1 84 ? 30.553 2.931 -37.531 1.00 65.62 84 LEU A O 1
ATOM 662 N N . ARG A 1 85 ? 32.132 3.287 -39.090 1.00 68.81 85 ARG A N 1
ATOM 663 C CA . ARG A 1 85 ? 33.229 3.513 -38.132 1.00 68.81 85 ARG A CA 1
ATOM 664 C C . ARG A 1 85 ? 33.034 4.782 -37.309 1.00 68.81 85 ARG A C 1
ATOM 666 O O . ARG A 1 85 ? 33.280 4.762 -36.106 1.00 68.81 85 ARG A O 1
ATOM 673 N N . SER A 1 86 ? 32.566 5.865 -37.930 1.00 73.75 86 SER A N 1
ATOM 674 C CA . SER A 1 86 ? 32.261 7.107 -37.209 1.00 73.75 86 SER A CA 1
ATOM 675 C C . SER A 1 86 ? 31.098 6.920 -36.230 1.00 73.75 86 SER A C 1
ATOM 677 O O . SER A 1 86 ? 31.144 7.441 -35.118 1.00 73.75 86 SER A O 1
ATOM 679 N N . PHE A 1 87 ? 30.102 6.109 -36.595 1.00 68.62 87 PHE A N 1
ATOM 680 C CA . PHE A 1 87 ? 28.985 5.758 -35.716 1.00 68.62 87 PHE A CA 1
ATOM 681 C C . PHE A 1 87 ? 29.426 4.908 -34.514 1.00 68.62 87 PHE A C 1
ATOM 683 O O . PHE A 1 87 ? 29.045 5.195 -33.381 1.00 68.62 87 PHE A O 1
ATOM 690 N N . GLN A 1 88 ? 30.291 3.913 -34.736 1.00 69.50 88 GLN A N 1
ATOM 691 C CA . GLN A 1 88 ? 30.886 3.101 -33.665 1.00 69.50 88 GLN A CA 1
ATOM 692 C C . GLN A 1 88 ? 31.757 3.935 -32.720 1.00 69.50 88 GLN A C 1
ATOM 694 O O . GLN A 1 88 ? 31.749 3.721 -31.507 1.00 69.50 88 GLN A O 1
ATOM 699 N N . GLN A 1 89 ? 32.508 4.895 -33.264 1.00 74.19 89 GLN A N 1
ATOM 700 C CA . GLN A 1 89 ? 33.347 5.776 -32.463 1.00 74.19 89 GLN A CA 1
ATOM 701 C C . GLN A 1 89 ? 32.501 6.722 -31.599 1.00 74.19 89 GLN A C 1
ATOM 703 O O . GLN A 1 89 ? 32.760 6.822 -30.404 1.00 74.19 89 GLN A O 1
ATOM 708 N N . MET A 1 90 ? 31.430 7.304 -32.152 1.00 71.50 90 MET A N 1
ATOM 709 C CA . MET A 1 90 ? 30.467 8.095 -31.374 1.00 71.50 90 MET A CA 1
ATOM 710 C C . MET A 1 90 ? 29.790 7.280 -30.267 1.00 71.50 90 MET A C 1
ATOM 712 O O . MET A 1 90 ? 29.602 7.800 -29.177 1.00 71.50 90 MET A O 1
ATOM 716 N N . GLN A 1 91 ? 29.456 6.007 -30.502 1.00 68.06 91 GLN A N 1
ATOM 717 C CA . GLN A 1 91 ? 28.875 5.146 -29.464 1.00 68.06 91 GLN A CA 1
ATOM 718 C C . GLN A 1 91 ? 29.866 4.854 -28.330 1.00 68.06 91 GLN A C 1
ATOM 720 O O . GLN A 1 91 ? 29.481 4.821 -27.167 1.00 68.06 91 GLN A O 1
ATOM 725 N N . LYS A 1 92 ? 31.144 4.646 -28.661 1.00 68.44 92 LYS A N 1
ATOM 726 C CA . LYS A 1 92 ? 32.200 4.401 -27.671 1.00 68.44 92 LYS A CA 1
ATOM 727 C C . LYS A 1 92 ? 32.549 5.654 -26.859 1.00 68.44 92 LYS A C 1
ATOM 729 O O . LYS A 1 92 ? 33.021 5.532 -25.733 1.00 68.44 92 LYS A O 1
ATOM 734 N N . GLU A 1 93 ? 32.358 6.828 -27.452 1.00 72.00 93 GLU A N 1
ATOM 735 C CA . GLU A 1 93 ? 32.574 8.136 -26.827 1.00 72.00 93 GLU A CA 1
ATOM 736 C C . GLU A 1 93 ? 31.316 8.681 -26.128 1.00 72.00 93 GLU A C 1
ATOM 738 O O . GLU A 1 93 ? 31.416 9.645 -25.373 1.00 72.00 93 GLU A O 1
ATOM 743 N N . ALA A 1 94 ? 30.145 8.077 -26.352 1.00 68.19 94 ALA A N 1
ATOM 744 C CA . ALA A 1 94 ? 28.918 8.439 -25.660 1.00 68.19 94 ALA A CA 1
ATOM 745 C C . ALA A 1 94 ? 28.974 7.973 -24.202 1.00 68.19 94 ALA A C 1
ATOM 747 O O . ALA A 1 94 ? 29.309 6.822 -23.914 1.00 68.19 94 ALA A O 1
ATOM 748 N N . ASP A 1 95 ? 28.599 8.862 -23.282 1.00 66.88 95 ASP A N 1
ATOM 749 C CA . ASP A 1 95 ? 28.432 8.487 -21.884 1.00 66.88 95 ASP A CA 1
ATOM 750 C C . ASP A 1 95 ? 27.326 7.424 -21.779 1.00 66.88 95 ASP A C 1
ATOM 752 O O . ASP A 1 95 ? 26.229 7.627 -22.315 1.00 66.88 95 ASP A O 1
ATOM 756 N N . PRO A 1 96 ? 27.579 6.287 -21.105 1.00 64.94 96 PRO A N 1
ATOM 757 C CA . PRO A 1 96 ? 26.549 5.285 -20.901 1.00 64.94 96 PRO A CA 1
ATOM 758 C C . PRO A 1 96 ? 25.396 5.927 -20.128 1.00 64.94 96 PRO A C 1
ATOM 760 O O . PRO A 1 96 ? 25.598 6.505 -19.056 1.00 64.94 96 PRO A O 1
ATOM 763 N N . LEU A 1 97 ? 24.181 5.837 -20.674 1.00 62.41 97 LEU A N 1
ATOM 764 C CA . LEU A 1 97 ? 22.990 6.266 -19.952 1.00 62.41 97 LEU A CA 1
ATOM 765 C C . LEU A 1 97 ? 22.912 5.426 -18.673 1.00 62.41 97 LEU A C 1
ATOM 767 O O . LEU A 1 97 ? 22.887 4.198 -18.739 1.00 62.41 97 LEU A O 1
ATOM 771 N N . ALA A 1 98 ? 22.921 6.073 -17.509 1.00 58.34 98 ALA A N 1
ATOM 772 C CA . ALA A 1 98 ? 22.818 5.356 -16.248 1.00 58.34 98 ALA A CA 1
ATOM 773 C C . ALA A 1 98 ? 21.445 4.675 -16.178 1.00 58.34 98 ALA A C 1
ATOM 775 O O . ALA A 1 98 ? 20.416 5.348 -16.079 1.00 58.34 98 ALA A O 1
ATOM 776 N N . ASN A 1 99 ? 21.434 3.345 -16.251 1.00 61.38 99 ASN A N 1
ATOM 777 C CA . ASN A 1 99 ? 20.232 2.563 -16.023 1.00 61.38 99 ASN A CA 1
ATOM 778 C C . ASN A 1 99 ? 19.930 2.559 -14.515 1.00 61.38 99 ASN A C 1
ATOM 780 O O . ASN A 1 99 ? 20.553 1.828 -13.749 1.00 61.38 99 ASN A O 1
ATOM 784 N N . ASP A 1 100 ? 19.006 3.422 -14.089 1.00 64.69 100 ASP A N 1
ATOM 785 C CA . ASP A 1 100 ? 18.519 3.488 -12.701 1.00 64.69 100 ASP A CA 1
ATOM 786 C C . ASP A 1 100 ? 17.254 2.627 -12.499 1.00 64.69 100 ASP A C 1
ATOM 788 O O . ASP A 1 100 ? 16.574 2.719 -11.473 1.00 64.69 100 ASP A O 1
ATOM 792 N N . THR A 1 101 ? 16.899 1.788 -13.484 1.00 69.81 101 THR A N 1
ATOM 793 C CA . THR A 1 101 ? 15.797 0.836 -13.322 1.00 69.81 101 THR A CA 1
ATOM 794 C C . THR A 1 101 ? 16.236 -0.288 -12.391 1.00 69.81 101 THR A C 1
ATOM 796 O O . THR A 1 101 ? 17.298 -0.896 -12.530 1.00 69.81 101 THR A O 1
ATOM 799 N N . ARG A 1 102 ? 15.423 -0.542 -11.367 1.00 75.50 102 ARG A N 1
ATOM 800 C CA . ARG A 1 102 ? 15.649 -1.619 -10.405 1.00 75.50 102 ARG A CA 1
ATOM 801 C C . ARG A 1 102 ? 14.330 -2.241 -10.002 1.00 75.50 102 ARG A C 1
ATOM 803 O O . ARG A 1 102 ? 13.295 -1.577 -10.013 1.00 75.50 102 ARG A O 1
ATOM 810 N N . GLN A 1 103 ? 14.394 -3.486 -9.541 1.00 76.94 103 GLN A N 1
ATOM 811 C CA . GLN A 1 103 ? 13.241 -4.123 -8.920 1.00 76.94 103 GLN A CA 1
ATOM 812 C C . GLN A 1 103 ? 12.745 -3.305 -7.706 1.00 76.94 103 GLN A C 1
ATOM 814 O O . GLN A 1 103 ? 13.565 -2.761 -6.940 1.00 76.94 103 GLN A O 1
ATOM 819 N N . PRO A 1 104 ? 11.416 -3.218 -7.515 1.00 84.12 104 PRO A N 1
ATOM 820 C CA . PRO A 1 104 ? 10.823 -2.493 -6.399 1.00 84.12 104 PRO A CA 1
ATOM 821 C C . PRO A 1 104 ? 11.154 -3.177 -5.067 1.00 84.12 104 PRO A C 1
ATOM 823 O O . PRO A 1 104 ? 11.361 -4.389 -4.990 1.00 84.12 104 PRO A O 1
ATOM 826 N N . ARG A 1 105 ? 11.212 -2.393 -3.990 1.00 83.38 105 ARG A N 1
ATOM 827 C CA . ARG A 1 105 ? 11.507 -2.853 -2.625 1.00 83.38 105 ARG A CA 1
ATOM 828 C C . ARG A 1 105 ? 10.549 -2.225 -1.618 1.00 83.38 105 ARG A C 1
ATOM 830 O O . ARG A 1 105 ? 9.971 -1.167 -1.851 1.00 83.38 105 ARG A O 1
ATOM 837 N N . ALA A 1 106 ? 10.422 -2.860 -0.456 1.00 84.00 106 ALA A N 1
ATOM 838 C CA . ALA A 1 106 ? 9.741 -2.249 0.680 1.00 84.00 106 ALA A CA 1
ATOM 839 C C . ALA A 1 106 ? 10.404 -0.909 1.054 1.00 84.00 106 ALA A C 1
ATOM 841 O O . ALA A 1 106 ? 11.629 -0.808 1.120 1.00 84.00 106 ALA A O 1
ATOM 842 N N . GLY A 1 107 ? 9.583 0.110 1.294 1.00 83.50 107 GLY A N 1
ATOM 843 C CA . GLY A 1 107 ? 9.991 1.493 1.536 1.00 83.50 107 GLY A CA 1
ATOM 844 C C . GLY A 1 107 ? 9.991 2.381 0.289 1.00 83.50 107 GLY A C 1
ATOM 845 O O . GLY A 1 107 ? 10.048 3.605 0.432 1.00 83.50 107 GLY A O 1
ATOM 846 N N . ASP A 1 108 ? 9.881 1.811 -0.914 1.00 85.50 108 ASP A N 1
ATOM 847 C CA . ASP A 1 108 ? 9.844 2.601 -2.145 1.00 85.50 108 ASP A CA 1
ATOM 848 C C . ASP A 1 108 ? 8.564 3.440 -2.224 1.00 85.50 108 ASP A C 1
ATOM 850 O O . ASP A 1 108 ? 7.469 2.984 -1.894 1.00 85.50 108 ASP A O 1
ATOM 854 N N . LYS A 1 109 ? 8.699 4.700 -2.649 1.00 87.69 109 LYS A N 1
ATOM 855 C CA . LYS A 1 109 ? 7.579 5.642 -2.757 1.00 87.69 109 LYS A CA 1
ATOM 856 C C . LYS A 1 109 ? 6.835 5.432 -4.069 1.00 87.69 109 LYS A C 1
ATOM 858 O O . LYS A 1 109 ? 7.454 5.359 -5.127 1.00 87.69 109 LYS A O 1
ATOM 863 N N . LEU A 1 110 ? 5.509 5.427 -4.001 1.00 86.31 110 LEU A N 1
ATOM 864 C CA . LEU A 1 110 ? 4.644 5.359 -5.172 1.00 86.31 110 LEU A CA 1
ATOM 865 C C . LEU A 1 110 ? 4.163 6.744 -5.568 1.00 86.31 110 LEU A C 1
ATOM 867 O O . LEU A 1 110 ? 3.782 7.555 -4.717 1.00 86.31 110 LEU A O 1
ATOM 871 N N . TYR A 1 111 ? 4.138 6.983 -6.873 1.00 87.50 111 TYR A N 1
ATOM 872 C CA . TYR A 1 111 ? 3.703 8.237 -7.463 1.00 87.50 111 TYR A CA 1
ATOM 873 C C . TYR A 1 111 ? 2.636 7.978 -8.520 1.00 87.50 111 TYR A C 1
ATOM 875 O O . TYR A 1 111 ? 2.790 7.090 -9.353 1.00 87.50 111 TYR A O 1
ATOM 883 N N . ALA A 1 112 ? 1.580 8.786 -8.510 1.00 85.81 112 ALA A N 1
ATOM 884 C CA . ALA A 1 112 ? 0.655 8.887 -9.628 1.00 85.81 112 ALA A CA 1
ATOM 885 C C . ALA A 1 112 ? 1.146 9.981 -10.580 1.00 85.81 112 ALA A C 1
ATOM 887 O O . ALA A 1 112 ? 1.404 11.115 -10.158 1.00 85.81 112 ALA A O 1
ATOM 888 N N . LEU A 1 113 ? 1.284 9.629 -11.858 1.00 86.19 113 LEU A N 1
ATOM 889 C CA . LEU A 1 113 ? 1.622 10.558 -12.931 1.00 86.19 113 LEU A CA 1
ATOM 890 C C . LEU A 1 113 ? 0.333 11.195 -13.459 1.00 86.19 113 LEU A C 1
ATOM 892 O O . LEU A 1 113 ? -0.518 10.518 -14.030 1.00 86.19 113 LEU A O 1
ATOM 896 N N . GLY A 1 114 ? 0.182 12.498 -13.239 1.00 83.12 114 GLY A N 1
ATOM 897 C CA . GLY A 1 114 ? -0.828 13.319 -13.897 1.00 83.12 114 GLY A CA 1
ATOM 898 C C . GLY A 1 114 ? -0.299 13.926 -15.197 1.00 83.12 114 GLY A C 1
ATOM 899 O O . GLY A 1 114 ? 0.866 13.772 -15.555 1.00 83.12 114 GLY A O 1
ATOM 900 N N . SER A 1 115 ? -1.150 14.679 -15.893 1.00 77.56 115 SER A N 1
ATOM 901 C CA . SER A 1 115 ? -0.799 15.350 -17.155 1.00 77.56 115 SER A CA 1
ATOM 902 C C . SER A 1 115 ? 0.298 16.414 -17.023 1.00 77.56 115 SER A C 1
ATOM 904 O O . SER A 1 115 ? 0.932 16.761 -18.013 1.00 77.56 115 SER A O 1
ATOM 906 N N . SER A 1 116 ? 0.499 16.965 -15.825 1.00 75.81 116 SER A N 1
ATOM 907 C CA . SER A 1 116 ? 1.441 18.065 -15.572 1.00 75.81 116 SER A CA 1
ATOM 908 C C . SER A 1 116 ? 2.257 17.908 -14.289 1.00 75.81 116 SER A C 1
ATOM 910 O O . SER A 1 116 ? 3.261 18.593 -14.125 1.00 75.81 116 SER A O 1
ATOM 912 N N . GLU A 1 117 ? 1.845 17.029 -13.373 1.00 87.75 117 GLU A N 1
ATOM 913 C CA . GLU A 1 117 ? 2.465 16.878 -12.057 1.00 87.75 117 GLU A CA 1
ATOM 914 C C . GLU A 1 117 ? 2.499 15.412 -11.627 1.00 87.75 117 GLU A C 1
ATOM 916 O O . GLU A 1 117 ? 1.685 14.596 -12.060 1.00 87.75 117 GLU A O 1
ATOM 921 N N . LYS A 1 118 ? 3.442 15.092 -10.739 1.00 86.88 118 LYS A N 1
ATOM 922 C CA . LYS A 1 118 ? 3.519 13.802 -10.052 1.00 86.88 118 LYS A CA 1
ATOM 923 C C . LYS A 1 118 ? 3.141 13.986 -8.590 1.00 86.88 118 LYS A C 1
ATOM 925 O O . LYS A 1 118 ? 3.667 14.877 -7.923 1.00 86.88 118 LYS A O 1
ATOM 930 N N . ILE A 1 119 ? 2.261 13.132 -8.084 1.00 86.19 119 ILE A N 1
ATOM 931 C CA . ILE A 1 119 ? 1.788 13.187 -6.697 1.00 86.19 119 ILE A CA 1
ATOM 932 C C . ILE A 1 119 ? 2.207 11.898 -6.003 1.00 86.19 119 ILE A C 1
ATOM 934 O O . ILE A 1 119 ? 1.974 10.815 -6.532 1.00 86.19 119 ILE A O 1
ATOM 938 N N . GLN A 1 120 ? 2.831 11.998 -4.826 1.00 86.00 120 GLN A N 1
ATOM 939 C CA . GLN A 1 120 ? 3.132 10.815 -4.021 1.00 86.00 120 GLN A CA 1
ATOM 940 C C . GLN A 1 120 ? 1.827 10.250 -3.453 1.00 86.00 120 GLN A C 1
ATOM 942 O O . GLN A 1 120 ? 1.131 10.938 -2.708 1.00 86.00 120 GLN A O 1
ATOM 947 N N . VAL A 1 121 ? 1.512 9.003 -3.791 1.00 85.75 121 VAL A N 1
ATOM 948 C CA . VAL A 1 121 ? 0.257 8.338 -3.403 1.00 85.75 121 VAL A CA 1
ATOM 949 C C . VAL A 1 121 ? 0.441 7.291 -2.312 1.00 85.75 121 VAL A C 1
ATOM 951 O O . VAL A 1 121 ? -0.520 6.956 -1.626 1.00 85.75 121 VAL A O 1
ATOM 954 N N . GLY A 1 122 ? 1.657 6.784 -2.112 1.00 85.25 122 GLY A N 1
ATOM 955 C CA . GLY A 1 122 ? 1.882 5.739 -1.120 1.00 85.25 122 GLY A CA 1
ATOM 956 C C . GLY A 1 122 ? 3.334 5.319 -0.974 1.00 85.25 122 GLY A C 1
ATOM 957 O O . GLY A 1 122 ? 4.248 5.979 -1.481 1.00 85.25 122 GLY A O 1
ATOM 958 N N . THR A 1 123 ? 3.515 4.210 -0.265 1.00 87.69 123 THR A N 1
ATOM 959 C CA . THR A 1 123 ? 4.809 3.579 -0.017 1.00 87.69 123 THR A CA 1
ATOM 960 C C . THR A 1 123 ? 4.624 2.072 -0.044 1.00 87.69 123 THR A C 1
ATOM 962 O O . THR A 1 123 ? 3.732 1.552 0.617 1.00 87.69 123 THR A O 1
ATOM 965 N N . ILE A 1 124 ? 5.495 1.368 -0.756 1.00 88.44 124 ILE A N 1
ATOM 966 C CA . ILE A 1 124 ? 5.488 -0.088 -0.803 1.00 88.44 124 ILE A CA 1
ATOM 967 C C . ILE A 1 124 ? 5.830 -0.645 0.583 1.00 88.44 124 ILE A C 1
ATOM 969 O O . ILE A 1 124 ? 6.856 -0.320 1.174 1.00 88.44 124 ILE A O 1
ATOM 973 N N . THR A 1 125 ? 4.974 -1.511 1.101 1.00 85.31 125 THR A N 1
ATOM 974 C CA . THR A 1 125 ? 5.123 -2.184 2.397 1.00 85.31 125 THR A CA 1
ATOM 975 C C . THR A 1 125 ? 5.817 -3.536 2.268 1.00 85.31 125 THR A C 1
ATOM 977 O O . THR A 1 125 ? 6.585 -3.923 3.145 1.00 85.31 125 THR A O 1
ATOM 980 N N . SER A 1 126 ? 5.580 -4.252 1.168 1.00 84.44 126 SER A N 1
ATOM 981 C CA . SER A 1 126 ? 6.190 -5.551 0.878 1.00 84.44 126 SER A CA 1
ATOM 982 C C . SER A 1 126 ? 6.188 -5.825 -0.620 1.00 84.44 126 SER A C 1
ATOM 984 O O . SER A 1 126 ? 5.390 -5.241 -1.352 1.00 84.44 126 SER A O 1
ATOM 986 N N . VAL A 1 127 ? 7.103 -6.691 -1.059 1.00 85.19 127 VAL A N 1
ATOM 987 C CA . VAL A 1 127 ? 7.294 -7.074 -2.461 1.00 85.19 127 VAL A CA 1
ATOM 988 C C . VAL A 1 127 ? 7.488 -8.583 -2.546 1.00 85.19 127 VAL A C 1
ATOM 990 O O . VAL A 1 127 ? 8.194 -9.153 -1.711 1.00 85.19 127 VAL A O 1
ATOM 993 N N . ALA A 1 128 ? 6.882 -9.218 -3.544 1.00 82.19 128 ALA A N 1
ATOM 994 C CA . ALA A 1 128 ? 7.076 -10.627 -3.856 1.00 82.19 128 ALA A CA 1
ATOM 995 C C . ALA A 1 128 ? 6.995 -10.876 -5.368 1.00 82.19 128 ALA A C 1
ATOM 997 O O . ALA A 1 128 ? 6.227 -10.227 -6.078 1.00 82.19 128 ALA A O 1
ATOM 998 N N . GLU A 1 129 ? 7.744 -11.867 -5.842 1.00 75.19 129 GLU A N 1
ATOM 999 C CA . GLU A 1 129 ? 7.522 -12.483 -7.149 1.00 75.19 129 GLU A CA 1
ATOM 1000 C C . GLU A 1 129 ? 6.522 -13.643 -6.951 1.00 75.19 129 GLU A C 1
ATOM 1002 O O . GLU A 1 129 ? 6.787 -14.555 -6.156 1.00 75.19 129 GLU A O 1
ATOM 1007 N N . PRO A 1 130 ? 5.341 -13.619 -7.593 1.00 68.00 130 PRO A N 1
ATOM 1008 C CA . PRO A 1 130 ? 4.341 -14.660 -7.464 1.00 68.00 130 PRO A CA 1
ATOM 1009 C C . PRO A 1 130 ? 4.852 -15.924 -8.157 1.00 68.00 130 PRO A C 1
ATOM 1011 O O . PRO A 1 130 ? 4.804 -16.077 -9.375 1.00 68.00 130 PRO A O 1
ATOM 1014 N N . ASN A 1 131 ? 5.347 -16.865 -7.362 1.00 55.94 131 ASN A N 1
ATOM 1015 C CA . ASN A 1 131 ? 5.750 -18.163 -7.874 1.00 55.94 131 ASN A CA 1
ATOM 1016 C C . ASN A 1 131 ? 4.481 -18.950 -8.265 1.00 55.94 131 ASN A C 1
ATOM 1018 O O . ASN A 1 131 ? 3.722 -19.364 -7.389 1.00 55.94 131 ASN A O 1
ATOM 1022 N N . GLY A 1 132 ? 4.228 -1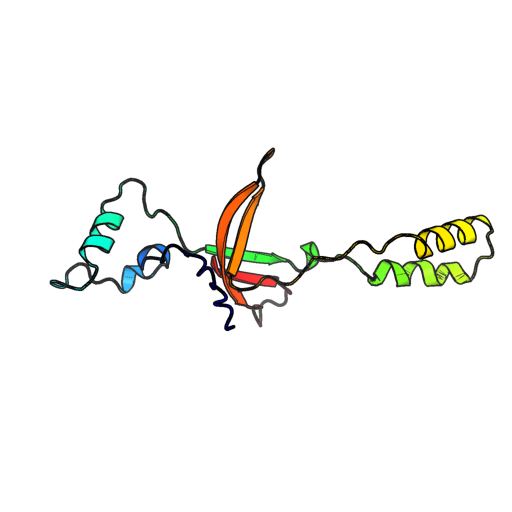9.131 -9.567 1.00 54.75 132 GLY A N 1
ATOM 1023 C CA . GLY A 1 132 ? 3.140 -19.984 -10.076 1.00 54.75 132 GLY A CA 1
ATOM 1024 C C . GLY A 1 132 ? 2.197 -19.372 -11.119 1.00 54.75 132 GLY A C 1
ATOM 1025 O O . GLY A 1 132 ? 1.379 -20.107 -11.665 1.00 54.75 132 GLY A O 1
ATOM 1026 N N . THR A 1 133 ? 2.302 -18.079 -11.442 1.00 57.88 133 THR A N 1
ATOM 1027 C CA . THR A 1 133 ? 1.444 -17.423 -12.456 1.00 57.88 133 THR A CA 1
ATOM 1028 C C . THR A 1 133 ? 1.941 -17.582 -13.895 1.00 57.88 133 THR A C 1
ATOM 1030 O O . THR A 1 133 ? 1.223 -17.235 -14.824 1.00 57.88 133 THR A O 1
ATOM 1033 N N . GLY A 1 134 ? 3.152 -18.109 -14.108 1.00 56.50 134 GLY A N 1
ATOM 1034 C CA . GLY A 1 134 ? 3.753 -18.283 -15.440 1.00 56.50 134 GLY A CA 1
ATOM 1035 C C . GLY A 1 134 ? 4.258 -16.986 -16.088 1.00 56.50 134 GLY A C 1
ATOM 1036 O O . GLY A 1 134 ? 5.098 -17.051 -16.981 1.00 56.50 134 GLY A O 1
ATOM 1037 N N . GLU A 1 135 ? 3.817 -15.827 -15.601 1.00 58.03 135 GLU A N 1
ATOM 1038 C CA . GLU A 1 135 ? 4.305 -14.504 -15.987 1.00 58.03 135 GLU A CA 1
ATOM 1039 C C . GLU A 1 135 ? 5.277 -13.957 -14.939 1.00 58.03 135 GLU A C 1
ATOM 1041 O O . GLU A 1 135 ? 5.039 -14.066 -13.732 1.00 58.03 135 GLU A O 1
ATOM 1046 N N . ARG A 1 136 ? 6.380 -13.358 -15.403 1.00 56.50 136 ARG A N 1
ATOM 1047 C CA . ARG A 1 136 ? 7.310 -12.645 -14.530 1.00 56.50 136 ARG A CA 1
ATOM 1048 C C . ARG A 1 136 ? 6.723 -11.268 -14.221 1.00 56.50 136 ARG A C 1
ATOM 1050 O O . ARG A 1 136 ? 6.712 -10.374 -15.064 1.00 56.50 136 ARG A O 1
ATOM 1057 N N . THR A 1 137 ? 6.147 -11.138 -13.035 1.00 63.28 137 THR A N 1
ATOM 1058 C CA . THR A 1 137 ? 5.572 -9.882 -12.546 1.00 63.28 137 THR A CA 1
ATOM 1059 C C . THR A 1 137 ? 5.994 -9.679 -11.109 1.00 63.28 137 THR A C 1
ATOM 1061 O O . THR A 1 137 ? 5.926 -10.621 -10.326 1.00 63.28 137 THR A O 1
ATOM 1064 N N . THR A 1 138 ? 6.359 -8.468 -10.719 1.00 66.00 138 THR A N 1
ATOM 1065 C CA . THR A 1 138 ? 6.627 -8.165 -9.313 1.00 66.00 138 THR A CA 1
ATOM 1066 C C . THR A 1 138 ? 5.373 -7.584 -8.669 1.00 66.00 138 THR A C 1
ATOM 1068 O O . THR A 1 138 ? 4.809 -6.609 -9.164 1.00 66.00 138 THR A O 1
ATOM 1071 N N . VAL A 1 139 ? 4.916 -8.170 -7.562 1.00 66.31 139 VAL A N 1
ATOM 1072 C CA . VAL A 1 139 ? 3.733 -7.707 -6.829 1.00 66.31 139 VAL A CA 1
ATOM 1073 C C . VAL A 1 139 ? 4.165 -6.973 -5.571 1.00 66.31 139 VAL A C 1
ATOM 1075 O O . VAL A 1 139 ? 4.969 -7.484 -4.793 1.00 66.31 139 VAL A O 1
ATOM 1078 N N . ALA A 1 140 ? 3.599 -5.793 -5.346 1.00 64.81 140 ALA A N 1
ATOM 1079 C CA . ALA A 1 140 ? 3.818 -5.003 -4.148 1.00 64.81 140 ALA A CA 1
ATOM 1080 C C . ALA A 1 140 ? 2.501 -4.717 -3.421 1.00 64.81 140 ALA A C 1
ATOM 1082 O O . ALA A 1 140 ? 1.467 -4.511 -4.054 1.00 64.81 140 ALA A O 1
ATOM 1083 N N . LEU A 1 141 ? 2.549 -4.670 -2.093 1.00 63.91 141 LEU A N 1
ATOM 1084 C CA . LEU A 1 141 ? 1.458 -4.151 -1.266 1.00 63.91 141 LEU A CA 1
ATOM 1085 C C . LEU A 1 141 ? 1.802 -2.732 -0.836 1.00 63.91 141 LEU A C 1
ATOM 1087 O O . LEU A 1 141 ? 2.915 -2.514 -0.355 1.00 63.91 141 LEU A O 1
ATOM 1091 N N . ALA A 1 142 ? 0.886 -1.782 -0.969 1.00 59.59 142 ALA A N 1
ATOM 1092 C CA . ALA A 1 142 ? 1.140 -0.367 -0.696 1.00 59.59 142 ALA A CA 1
ATOM 1093 C C . ALA A 1 142 ? -0.038 0.348 -0.045 1.00 59.59 142 ALA A C 1
ATOM 1095 O O . ALA A 1 142 ? -1.174 -0.110 -0.270 1.00 59.59 142 ALA A O 1
#

Secondary structure (DSSP, 8-state):
-------------PPPTTTTT-GGG--SSSS--TTHHHHHHHHT-TT--S----EEEEEGGGG---TTHHHHTGGGGGS--HHHHHHHHHHHHSPPP--------TTPEEEEE-SS-EEEEEE--EEE--TTSSS-EEEEE-

Foldseek 3Di:
DDDPPPPPPPDDDDDDCVQEVNVVVDDLPDPDDPCNVVVVVQVPDPVHHPHHKDKDKAAVVVVPPPPCVVVVCVVVVVDPDPVVVVVVVVVVVDDPDDSPDDDDAFQAWDWDDDPPDIDTRGTFHGWDQPPPPPGGMIMTID

Nearest PDB structures (foldseek):
  1vrq-assembly1_A  TM=3.360E-01  e=4.105E+00  Corynebacterium sp. U-96

Organism: NCBI:txid267567

Radius of gyration: 25.2 Å; Cα contacts (8 Å, |Δi|>4): 116; chains: 1; bounding box: 54×38×71 Å